Protein AF-A0AAU3PPX2-F1 (afdb_monomer_lite)

Radius of gyration: 19.0 Å; chains: 1; bounding box: 65×22×38 Å

Sequence (115 aa):
MALAALATATAISGILSPVATAEPGPDIAADCGTITSIADQAISTLTPLQGLPLEESRAAKQVYIGQLRGQLGGLTTDRGRADVQNFINALEAANTPADASLIINALGKLRSDCA

pLDDT: mean 77.52, std 17.49, range [38.84, 93.75]

Foldseek 3Di:
DDDDDDDDDDDDDDDDDPPPLPAQDPQCQVCLVVLVVLLVVCCVQQVVLVVDDLVVSVVSLVVSLVVLVVSLVVGDGPVLNVLSVQLSVLSVPPSDPVSVVSNVVSSVVSVSSHD

Secondary structure (DSSP, 8-state):
--------------S-------PPPTTTGGGHHHHHHHHHHHHHHHHHHTTS-HHHHHHHHHHHHHHHHHHHTT--SHHHHHHHHHHHHHHHH--SGGGHHHHHHHHHHHHHTT-

Structure (mmCIF, N/CA/C/O backbone):
data_AF-A0AAU3PPX2-F1
#
_entry.id   AF-A0AAU3PPX2-F1
#
loop_
_atom_site.group_PDB
_atom_site.id
_atom_site.type_symbol
_atom_site.label_atom_id
_atom_site.label_alt_id
_atom_site.label_comp_id
_atom_site.label_asym_id
_atom_site.label_entity_id
_atom_site.label_seq_id
_atom_site.pdbx_PDB_ins_code
_atom_site.Cartn_x
_atom_site.Cartn_y
_atom_site.Cartn_z
_atom_site.occupancy
_atom_site.B_iso_or_equiv
_atom_site.auth_seq_id
_atom_site.auth_comp_id
_atom_site.auth_asym_id
_atom_site.auth_atom_id
_atom_site.pdbx_PDB_model_num
ATOM 1 N N . MET A 1 1 ? 46.242 -13.141 -22.197 1.00 39.53 1 MET A N 1
ATOM 2 C CA . MET A 1 1 ? 46.912 -11.933 -21.674 1.00 39.53 1 MET A CA 1
ATOM 3 C C . MET A 1 1 ? 46.065 -11.391 -20.540 1.00 39.53 1 MET A C 1
ATOM 5 O O . MET A 1 1 ? 44.848 -11.458 -20.627 1.00 39.53 1 MET A O 1
ATOM 9 N N . ALA A 1 2 ? 46.741 -11.040 -19.452 1.00 41.78 2 ALA A N 1
ATOM 10 C CA . ALA A 1 2 ? 46.222 -10.819 -18.109 1.00 41.78 2 ALA A CA 1
ATOM 11 C C . ALA A 1 2 ? 45.298 -9.596 -17.982 1.00 41.78 2 ALA A C 1
ATOM 13 O O . ALA A 1 2 ? 45.446 -8.653 -18.749 1.00 41.78 2 ALA A O 1
ATOM 14 N N . LEU A 1 3 ? 44.431 -9.582 -16.962 1.00 38.84 3 LEU A N 1
ATOM 15 C CA . LEU A 1 3 ? 44.635 -8.768 -15.750 1.00 38.84 3 LEU A CA 1
ATOM 16 C C . LEU A 1 3 ? 43.453 -8.931 -14.782 1.00 38.84 3 LEU A C 1
ATOM 18 O O . LEU A 1 3 ? 42.329 -8.525 -15.053 1.00 38.84 3 LEU A O 1
ATOM 22 N N . ALA A 1 4 ? 43.755 -9.543 -13.638 1.00 47.12 4 ALA A N 1
ATOM 23 C CA . ALA A 1 4 ? 42.958 -9.465 -12.427 1.00 47.12 4 ALA A CA 1
ATOM 24 C C . ALA A 1 4 ? 43.073 -8.056 -11.827 1.00 47.12 4 ALA A C 1
ATOM 26 O O . ALA A 1 4 ? 44.159 -7.476 -11.830 1.00 47.12 4 ALA A O 1
ATOM 27 N N . ALA A 1 5 ? 41.991 -7.553 -11.240 1.00 44.38 5 ALA A N 1
ATOM 28 C CA . ALA A 1 5 ? 42.054 -6.468 -10.271 1.00 44.38 5 ALA A CA 1
ATOM 29 C C . ALA A 1 5 ? 41.069 -6.771 -9.137 1.00 44.38 5 ALA A C 1
ATOM 31 O O . ALA A 1 5 ? 39.875 -6.496 -9.225 1.00 44.38 5 ALA A O 1
ATOM 32 N N . LEU A 1 6 ? 41.598 -7.388 -8.078 1.00 46.53 6 LEU A N 1
ATOM 33 C CA . LEU A 1 6 ? 41.002 -7.338 -6.751 1.00 46.53 6 LEU A CA 1
ATOM 34 C C . LEU A 1 6 ? 41.110 -5.893 -6.254 1.00 46.53 6 LEU A C 1
ATOM 36 O O . LEU A 1 6 ? 42.221 -5.396 -6.077 1.00 46.53 6 LEU A O 1
ATOM 40 N N . ALA A 1 7 ? 39.980 -5.238 -6.005 1.00 45.75 7 ALA A N 1
ATOM 41 C CA . ALA A 1 7 ? 39.943 -4.014 -5.217 1.00 45.75 7 ALA A CA 1
ATOM 42 C C . ALA A 1 7 ? 39.395 -4.353 -3.827 1.00 45.75 7 ALA A C 1
ATOM 44 O O . ALA A 1 7 ? 38.205 -4.581 -3.623 1.00 45.75 7 ALA A O 1
ATOM 45 N N . THR A 1 8 ? 40.325 -4.434 -2.884 1.00 50.06 8 THR A N 1
ATOM 46 C CA . THR A 1 8 ? 40.132 -4.439 -1.436 1.00 50.06 8 THR A CA 1
ATOM 47 C C . THR A 1 8 ? 39.323 -3.218 -0.995 1.00 50.06 8 THR A C 1
ATOM 49 O O . THR A 1 8 ? 39.825 -2.097 -1.062 1.00 50.06 8 THR A O 1
ATOM 52 N N . ALA A 1 9 ? 38.099 -3.427 -0.509 1.00 41.78 9 ALA A N 1
ATOM 53 C CA . ALA A 1 9 ? 37.357 -2.406 0.221 1.00 41.78 9 ALA A CA 1
ATOM 54 C C . ALA A 1 9 ? 37.715 -2.504 1.710 1.00 41.78 9 ALA A C 1
ATOM 56 O O . ALA A 1 9 ? 37.320 -3.428 2.419 1.00 41.78 9 ALA A O 1
ATOM 57 N N . THR A 1 10 ? 38.528 -1.556 2.156 1.00 46.09 10 THR A N 1
ATOM 58 C CA . THR A 1 10 ? 38.929 -1.343 3.543 1.00 46.09 10 THR A CA 1
ATOM 59 C C . THR A 1 10 ? 37.688 -1.065 4.394 1.00 46.09 10 THR A C 1
ATOM 61 O O . THR A 1 10 ? 37.060 -0.017 4.258 1.00 46.09 10 THR A O 1
ATOM 64 N N . ALA A 1 11 ? 37.325 -1.998 5.274 1.00 41.06 11 ALA A N 1
ATOM 65 C CA . ALA A 1 11 ? 36.300 -1.7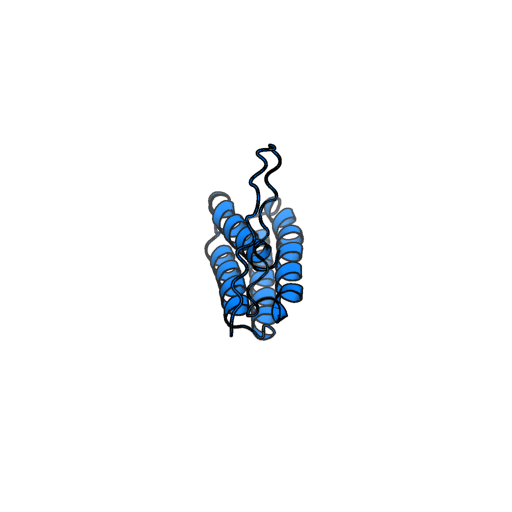81 6.288 1.00 41.06 11 ALA A CA 1
ATOM 66 C C . ALA A 1 11 ? 36.853 -0.832 7.363 1.00 41.06 11 ALA A C 1
ATOM 68 O O . ALA A 1 11 ? 37.664 -1.226 8.201 1.00 41.06 11 ALA A O 1
ATOM 69 N N . ILE A 1 12 ? 36.432 0.432 7.319 1.00 54.19 12 ILE A N 1
ATOM 70 C CA . ILE A 1 12 ? 36.641 1.386 8.408 1.00 54.19 12 ILE A CA 1
ATOM 71 C C . ILE A 1 12 ? 35.417 1.282 9.317 1.00 54.19 12 ILE A C 1
ATOM 73 O O . ILE A 1 12 ? 34.325 1.729 8.974 1.00 54.19 12 ILE A O 1
ATOM 77 N N . SER A 1 13 ? 35.607 0.655 10.476 1.00 51.34 13 SER A N 1
ATOM 78 C CA . SER A 1 13 ? 34.658 0.663 11.587 1.00 51.34 13 SER A CA 1
ATOM 79 C C . SER A 1 13 ? 34.387 2.103 12.030 1.00 51.34 13 SER A C 1
ATOM 81 O O . SER A 1 13 ? 35.274 2.765 12.564 1.00 51.34 13 SER A O 1
ATOM 83 N N . GLY A 1 14 ? 33.159 2.579 11.820 1.00 41.25 14 GLY A N 1
ATOM 84 C CA . GLY A 1 14 ? 32.745 3.932 12.185 1.00 41.25 14 GLY A CA 1
ATOM 85 C C . GLY A 1 14 ? 31.227 4.121 12.176 1.00 41.25 14 GLY A C 1
ATOM 86 O O . GLY A 1 14 ? 30.721 4.790 11.294 1.00 41.25 14 GLY A O 1
ATOM 87 N N . ILE A 1 15 ? 30.528 3.493 13.131 1.00 54.78 15 ILE A N 1
ATOM 88 C CA . ILE A 1 15 ? 29.298 3.901 13.872 1.00 54.78 15 ILE A CA 1
ATOM 89 C C . ILE A 1 15 ? 28.158 4.709 13.201 1.00 54.78 15 ILE A C 1
ATOM 91 O O . ILE A 1 15 ? 27.280 5.219 13.892 1.00 54.78 15 ILE A O 1
ATOM 95 N N . LEU A 1 16 ? 28.094 4.797 11.884 1.00 45.59 16 LEU A N 1
ATOM 96 C CA . LEU A 1 16 ? 26.947 5.300 11.140 1.00 45.59 16 LEU A CA 1
ATOM 97 C C . LEU A 1 16 ? 26.704 4.271 10.057 1.00 45.59 16 LEU A C 1
ATOM 99 O O . LEU A 1 16 ? 27.339 4.322 9.013 1.00 45.59 16 LEU A O 1
ATOM 103 N N . SER A 1 17 ? 25.855 3.285 10.334 1.00 39.47 17 SER A N 1
ATOM 104 C CA . SER A 1 17 ? 25.359 2.396 9.294 1.00 39.47 17 SER A CA 1
ATOM 105 C C . SER A 1 17 ? 24.640 3.272 8.265 1.00 39.47 17 SER A C 1
ATOM 107 O O . SER A 1 17 ? 23.561 3.774 8.594 1.00 39.47 17 SER A O 1
ATOM 109 N N . PRO A 1 18 ? 25.148 3.479 7.032 1.00 42.94 18 PRO A N 1
ATOM 110 C CA . PRO A 1 18 ? 24.201 3.684 5.961 1.00 42.94 18 PRO A CA 1
ATOM 111 C C . PRO A 1 18 ? 23.370 2.403 5.966 1.00 42.94 18 PRO A C 1
ATOM 113 O O . PRO A 1 18 ? 23.909 1.299 5.845 1.00 42.94 18 PRO A O 1
ATOM 116 N N . VAL A 1 19 ? 22.062 2.524 6.196 1.00 45.50 19 VAL A N 1
ATOM 117 C CA . VAL A 1 19 ? 21.159 1.520 5.649 1.00 45.50 19 VAL A CA 1
ATOM 118 C C . VAL A 1 19 ? 21.571 1.430 4.186 1.00 45.50 19 VAL A C 1
ATOM 120 O O . VAL A 1 19 ? 21.509 2.423 3.465 1.00 45.50 19 VAL A O 1
ATOM 123 N N . ALA A 1 20 ? 22.185 0.314 3.804 1.00 45.12 20 ALA A N 1
ATOM 124 C CA . ALA A 1 20 ? 22.459 0.053 2.412 1.00 45.12 20 ALA A CA 1
ATOM 125 C C . ALA A 1 20 ? 21.072 -0.029 1.780 1.00 45.12 20 ALA A C 1
ATOM 127 O O . ALA A 1 20 ? 20.382 -1.037 1.932 1.00 45.12 20 ALA A O 1
ATOM 128 N N . THR A 1 21 ? 20.618 1.080 1.202 1.00 46.59 21 THR A N 1
ATOM 129 C CA . THR A 1 21 ? 19.510 1.098 0.261 1.00 46.59 21 THR A CA 1
ATOM 130 C C . THR A 1 21 ? 19.997 0.233 -0.883 1.00 46.59 21 THR A C 1
ATOM 132 O O . THR A 1 21 ? 20.852 0.636 -1.671 1.00 46.59 21 THR A O 1
ATOM 135 N N . ALA A 1 22 ? 19.617 -1.043 -0.832 1.00 48.75 22 ALA A N 1
ATOM 136 C CA . ALA A 1 22 ? 19.849 -1.948 -1.931 1.00 48.75 22 ALA A CA 1
ATOM 137 C C . ALA A 1 22 ? 19.132 -1.313 -3.113 1.00 48.75 22 ALA A C 1
ATOM 139 O O . ALA A 1 22 ? 17.911 -1.199 -3.057 1.00 48.75 22 ALA A O 1
ATOM 140 N N . GLU A 1 23 ? 19.900 -0.861 -4.111 1.00 48.72 23 GLU A N 1
ATOM 141 C CA . GLU A 1 23 ? 19.324 -0.271 -5.312 1.00 48.72 23 GLU A CA 1
ATOM 142 C C . GLU A 1 23 ? 18.182 -1.175 -5.790 1.00 48.72 23 GLU A C 1
ATOM 144 O O . GLU A 1 23 ? 18.370 -2.405 -5.818 1.00 48.72 23 GLU A O 1
ATOM 149 N N . PRO A 1 24 ? 17.008 -0.608 -6.129 1.00 54.59 24 PRO A N 1
ATOM 150 C CA . PRO A 1 24 ? 15.911 -1.378 -6.685 1.00 54.59 24 PRO A CA 1
ATOM 151 C C . PRO A 1 24 ? 16.480 -2.265 -7.782 1.00 54.59 24 PRO A C 1
ATOM 153 O O . PRO A 1 24 ? 17.140 -1.779 -8.706 1.00 54.59 24 PRO A O 1
ATOM 156 N N . GLY A 1 25 ? 16.253 -3.577 -7.673 1.00 55.94 25 GLY A N 1
ATOM 157 C CA . GLY A 1 25 ? 16.610 -4.486 -8.755 1.00 55.94 25 GLY A CA 1
ATOM 158 C C . GLY A 1 25 ? 16.055 -3.920 -10.071 1.00 55.94 25 GLY A C 1
ATOM 159 O O . GLY A 1 25 ? 14.976 -3.317 -10.057 1.00 55.94 25 GLY A O 1
ATOM 160 N N . PRO A 1 26 ? 16.754 -4.083 -11.209 1.00 57.53 26 PRO A N 1
ATOM 161 C CA . PRO A 1 26 ? 16.399 -3.414 -12.468 1.00 57.53 26 PRO A CA 1
ATOM 162 C C . PRO A 1 26 ? 14.944 -3.659 -12.901 1.00 57.53 26 PRO A C 1
ATOM 164 O O . PRO A 1 26 ? 14.372 -2.871 -13.648 1.00 57.53 26 PRO A O 1
ATOM 167 N N . ASP A 1 27 ? 14.342 -4.724 -12.378 1.00 70.88 27 ASP A N 1
ATOM 168 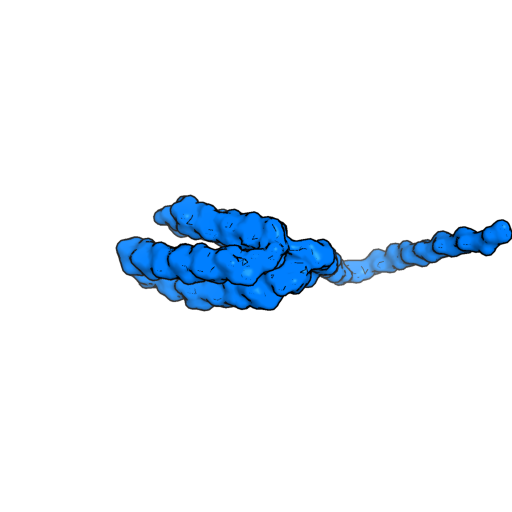C CA . ASP A 1 27 ? 12.978 -5.166 -12.618 1.00 70.88 27 ASP A CA 1
ATOM 169 C C . ASP A 1 27 ? 11.882 -4.418 -11.843 1.00 70.88 27 ASP A C 1
ATOM 171 O O . ASP A 1 27 ? 10.725 -4.679 -12.112 1.00 70.88 27 ASP A O 1
ATOM 175 N N . ILE A 1 28 ? 12.169 -3.527 -10.885 1.00 81.25 28 ILE A N 1
ATOM 176 C CA . ILE A 1 28 ? 11.119 -2.741 -10.188 1.00 81.25 28 ILE A CA 1
ATOM 177 C C . ILE A 1 28 ? 11.259 -1.229 -10.398 1.00 81.25 28 ILE A C 1
ATOM 179 O O . ILE A 1 28 ? 10.279 -0.492 -10.293 1.00 81.25 28 ILE A O 1
ATOM 183 N N . ALA A 1 29 ? 12.449 -0.764 -10.791 1.00 83.31 29 ALA A N 1
ATOM 184 C CA . ALA A 1 29 ? 12.761 0.655 -10.966 1.00 83.31 29 ALA A CA 1
ATOM 185 C C . ALA A 1 29 ? 11.774 1.404 -11.888 1.00 83.31 29 ALA A C 1
ATOM 187 O O . ALA A 1 29 ? 11.445 2.559 -11.620 1.00 83.31 29 ALA A O 1
ATOM 188 N N . ALA A 1 30 ? 11.252 0.743 -12.931 1.00 85.69 30 ALA A N 1
ATOM 189 C CA . ALA A 1 30 ? 10.273 1.320 -13.860 1.00 85.69 30 ALA A CA 1
ATOM 190 C C . ALA A 1 30 ? 8.941 1.709 -13.188 1.00 85.69 30 ALA A C 1
ATOM 192 O O . ALA A 1 30 ? 8.288 2.663 -13.606 1.00 85.69 30 ALA A O 1
ATOM 193 N N . ASP A 1 31 ? 8.568 1.004 -12.121 1.00 89.88 31 ASP A N 1
ATOM 194 C CA . ASP A 1 31 ? 7.323 1.209 -11.386 1.00 89.88 31 ASP A CA 1
ATOM 195 C C . ASP A 1 31 ? 7.523 2.003 -10.085 1.00 89.88 31 ASP A C 1
ATOM 197 O O . ASP A 1 31 ? 6.546 2.379 -9.429 1.00 89.88 31 ASP A O 1
ATOM 201 N N . CYS A 1 32 ? 8.771 2.308 -9.710 1.00 88.69 32 CYS A N 1
ATOM 202 C CA . CYS A 1 32 ? 9.079 2.919 -8.419 1.00 88.69 32 CYS A CA 1
ATOM 203 C C . CYS A 1 32 ? 8.476 4.309 -8.215 1.00 88.69 32 CYS A C 1
ATOM 205 O O . CYS A 1 32 ? 8.123 4.652 -7.086 1.00 88.69 32 CYS A O 1
ATOM 207 N N . GLY A 1 33 ? 8.261 5.085 -9.281 1.00 89.31 33 GLY A N 1
ATOM 208 C CA . GLY A 1 33 ? 7.503 6.338 -9.188 1.00 89.31 33 GLY A CA 1
ATOM 209 C C . GLY A 1 33 ? 6.065 6.114 -8.699 1.00 89.31 33 GLY A C 1
ATOM 210 O O . GLY A 1 33 ? 5.599 6.788 -7.779 1.00 89.31 33 GLY A O 1
ATOM 211 N N . THR A 1 34 ? 5.383 5.114 -9.262 1.00 90.31 34 THR A N 1
ATOM 212 C CA . THR A 1 34 ? 4.016 4.732 -8.879 1.00 90.31 34 THR A CA 1
ATOM 213 C C . THR A 1 34 ? 3.980 4.134 -7.474 1.00 90.31 34 THR A C 1
ATOM 215 O O . THR A 1 34 ? 3.148 4.528 -6.661 1.00 90.31 34 THR A O 1
ATOM 218 N N . ILE A 1 35 ? 4.908 3.227 -7.159 1.00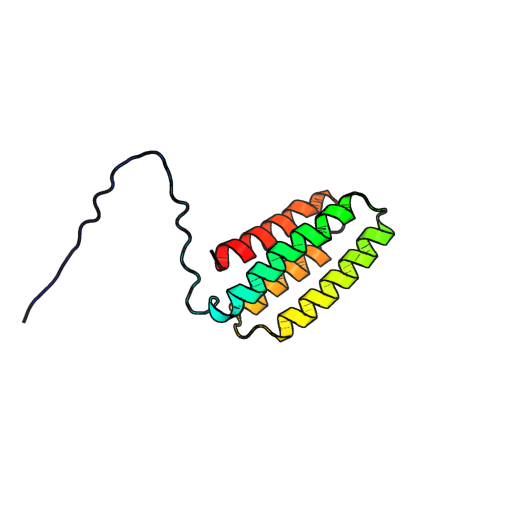 90.38 35 ILE A N 1
ATOM 219 C CA . ILE A 1 35 ? 5.008 2.554 -5.853 1.00 90.38 35 ILE A CA 1
ATOM 220 C C . ILE A 1 35 ? 5.286 3.552 -4.724 1.00 90.38 35 ILE A C 1
ATOM 222 O O . ILE A 1 35 ? 4.638 3.499 -3.677 1.00 90.38 35 ILE A O 1
ATOM 226 N N . THR A 1 36 ? 6.195 4.502 -4.944 1.00 89.50 36 THR A N 1
ATOM 227 C CA . THR A 1 36 ? 6.485 5.560 -3.966 1.00 89.50 36 THR A CA 1
ATOM 228 C C . THR A 1 36 ? 5.253 6.433 -3.741 1.00 89.50 36 THR A C 1
ATOM 230 O O . THR A 1 36 ? 4.868 6.671 -2.598 1.00 89.50 36 THR A O 1
ATOM 233 N N . SER A 1 37 ? 4.561 6.822 -4.821 1.00 90.12 37 SER A N 1
ATOM 234 C CA . SER A 1 37 ? 3.315 7.590 -4.723 1.00 90.12 37 SER A CA 1
ATOM 235 C C . SER A 1 37 ? 2.227 6.840 -3.946 1.00 90.12 37 SER A C 1
ATOM 237 O O . SER A 1 37 ? 1.563 7.438 -3.100 1.00 90.12 37 SER A O 1
ATOM 239 N N . ILE A 1 38 ? 2.086 5.528 -4.167 1.00 91.12 38 ILE A N 1
ATOM 240 C CA . ILE A 1 38 ? 1.191 4.655 -3.393 1.00 91.12 38 ILE A CA 1
ATOM 241 C C . ILE A 1 38 ? 1.540 4.705 -1.906 1.00 91.12 38 ILE A C 1
ATOM 243 O O . ILE A 1 38 ? 0.653 4.916 -1.079 1.00 91.12 38 ILE A O 1
ATOM 247 N N . ALA A 1 39 ? 2.819 4.546 -1.559 1.00 89.12 39 ALA A N 1
ATOM 248 C CA . ALA A 1 39 ? 3.265 4.542 -0.170 1.00 89.12 39 ALA A CA 1
ATOM 249 C C . ALA A 1 39 ? 3.004 5.887 0.535 1.00 89.12 39 ALA A C 1
ATOM 251 O O . ALA A 1 39 ? 2.579 5.902 1.692 1.00 89.12 39 ALA A O 1
ATOM 252 N N . ASP A 1 40 ? 3.203 7.014 -0.151 1.00 89.06 40 ASP A N 1
ATOM 253 C CA . ASP A 1 40 ? 2.915 8.344 0.400 1.00 89.06 40 ASP A CA 1
ATOM 254 C C . ASP A 1 40 ? 1.409 8.598 0.549 1.00 89.06 40 ASP A C 1
ATOM 256 O O . ASP A 1 40 ? 0.946 9.073 1.594 1.00 89.06 40 ASP A O 1
ATOM 260 N N . GLN A 1 41 ? 0.620 8.222 -0.463 1.00 88.56 41 GLN A N 1
ATOM 261 C CA . GLN A 1 41 ? -0.840 8.318 -0.413 1.00 88.56 41 GLN A CA 1
ATOM 262 C C . GLN A 1 41 ? -1.428 7.447 0.693 1.00 88.56 41 GLN A C 1
ATOM 264 O O . GLN A 1 41 ? -2.373 7.875 1.353 1.00 88.56 41 GLN A O 1
ATOM 269 N N . ALA A 1 42 ? -0.872 6.261 0.931 1.00 88.19 42 ALA A N 1
ATOM 270 C CA . ALA A 1 42 ? -1.321 5.361 1.983 1.00 88.19 42 ALA A CA 1
ATOM 271 C C . ALA A 1 42 ? -1.206 6.002 3.366 1.00 88.19 42 ALA A C 1
ATOM 273 O O . ALA A 1 42 ? -2.158 5.943 4.138 1.00 88.19 42 ALA A O 1
ATOM 274 N N . ILE A 1 43 ? -0.094 6.672 3.683 1.00 85.25 43 ILE A N 1
ATOM 275 C CA . ILE A 1 43 ? 0.043 7.362 4.975 1.00 85.25 43 ILE A CA 1
ATOM 276 C C . ILE A 1 43 ? -0.991 8.486 5.089 1.00 85.25 43 ILE A C 1
ATOM 278 O O . ILE A 1 43 ? -1.705 8.562 6.092 1.00 85.25 43 ILE A O 1
ATOM 282 N N . SER A 1 44 ? -1.108 9.322 4.055 1.00 87.19 44 SER A N 1
ATOM 283 C CA . SER A 1 44 ? -2.053 10.446 4.038 1.00 87.19 44 SER A CA 1
ATOM 284 C C . SER A 1 44 ? -3.513 9.986 4.137 1.00 87.19 44 SER A C 1
ATOM 286 O O . SER A 1 44 ? -4.321 10.607 4.821 1.00 87.19 44 SER A O 1
ATOM 288 N N . THR A 1 45 ? -3.839 8.851 3.513 1.00 87.62 45 THR A N 1
ATOM 289 C CA . THR A 1 45 ? -5.194 8.289 3.485 1.00 87.62 45 THR A CA 1
ATOM 290 C C . THR A 1 45 ? -5.527 7.550 4.770 1.00 87.62 45 THR A C 1
ATOM 292 O O . THR A 1 45 ? -6.618 7.729 5.288 1.00 87.62 45 THR A O 1
ATOM 295 N N . LEU A 1 46 ? -4.619 6.732 5.311 1.00 84.56 46 LEU A N 1
ATOM 296 C CA . LEU A 1 46 ? -4.904 5.855 6.454 1.00 84.56 46 LEU A CA 1
ATOM 297 C C . LEU A 1 46 ? -4.821 6.572 7.806 1.00 84.56 46 LEU A C 1
ATOM 299 O O . LEU A 1 46 ? -5.532 6.189 8.731 1.00 84.56 46 LEU A O 1
ATOM 303 N N . THR A 1 47 ? -3.986 7.609 7.935 1.00 85.31 47 THR A N 1
ATOM 304 C CA . THR A 1 47 ? -3.852 8.396 9.177 1.00 85.31 47 THR A CA 1
ATOM 305 C C . THR A 1 47 ? -5.187 8.975 9.667 1.00 85.31 47 THR A C 1
ATOM 307 O O . THR A 1 47 ? -5.538 8.724 10.821 1.00 85.31 47 THR A O 1
ATOM 310 N N . PRO A 1 48 ? -5.982 9.690 8.844 1.00 84.19 48 PRO A N 1
ATOM 311 C CA . PRO A 1 48 ? -7.264 10.231 9.296 1.00 84.19 48 PRO A CA 1
ATOM 312 C C . PRO A 1 48 ? -8.298 9.144 9.623 1.00 84.19 48 PRO A C 1
ATOM 314 O O . PRO A 1 48 ? -9.156 9.367 10.475 1.00 84.19 48 PRO A O 1
ATOM 317 N N . LEU A 1 49 ? -8.207 7.951 9.018 1.00 81.75 49 LEU A N 1
ATOM 318 C CA . LEU A 1 49 ? -9.157 6.858 9.274 1.00 81.75 49 LEU A CA 1
ATOM 319 C C . LEU A 1 49 ? -9.053 6.289 10.690 1.00 81.75 49 LEU A C 1
ATOM 321 O O . LEU A 1 49 ? -10.022 5.711 11.171 1.00 81.75 49 LEU A O 1
ATOM 325 N N . GLN A 1 50 ? -7.917 6.470 11.370 1.00 78.38 50 GLN A N 1
ATOM 326 C CA . GLN A 1 50 ? -7.738 6.028 12.757 1.00 78.38 50 GLN A CA 1
ATOM 327 C C . GLN A 1 50 ? -8.647 6.781 13.739 1.00 78.38 50 GLN A C 1
ATOM 329 O O . GLN A 1 50 ? -8.950 6.260 14.809 1.00 78.38 50 GLN A O 1
ATOM 334 N N . GLY A 1 51 ? -9.068 8.000 13.385 1.00 78.69 51 GLY A N 1
ATOM 335 C CA . GLY A 1 51 ? -9.961 8.825 14.200 1.00 78.69 51 GLY A CA 1
ATOM 336 C C . GLY A 1 51 ? -11.446 8.682 13.858 1.00 78.69 51 GLY A C 1
ATOM 337 O O . GLY A 1 51 ? -12.271 9.295 14.531 1.00 78.69 51 GLY A O 1
ATOM 338 N N . LEU A 1 52 ? -11.795 7.914 12.820 1.00 82.44 52 LEU A N 1
ATOM 339 C CA . LEU A 1 52 ? -13.175 7.751 12.361 1.00 82.44 52 LEU A CA 1
ATOM 340 C C . LEU A 1 52 ? -13.856 6.529 12.996 1.00 82.44 52 LEU A C 1
ATOM 342 O O . LEU A 1 52 ? -13.186 5.561 13.369 1.00 82.44 52 LEU A O 1
ATOM 346 N N . PRO A 1 53 ? -15.200 6.514 13.059 1.00 84.94 53 PRO A N 1
ATOM 347 C CA . PRO A 1 53 ? -15.962 5.311 13.367 1.00 84.94 53 PRO A CA 1
ATOM 348 C C . PRO A 1 53 ? -15.594 4.136 12.449 1.00 84.94 53 PRO A C 1
ATOM 350 O O . PRO A 1 53 ? -15.208 4.304 11.288 1.00 84.94 53 PRO A O 1
ATOM 353 N N . LEU A 1 54 ? -15.739 2.910 12.960 1.00 80.88 54 LEU A N 1
ATOM 354 C CA . LEU A 1 54 ? -15.327 1.693 12.249 1.00 80.88 54 LEU A CA 1
ATOM 355 C C . LEU A 1 54 ? -16.013 1.535 10.879 1.00 80.88 54 LEU A C 1
ATOM 357 O O . LEU A 1 54 ? -15.381 1.082 9.928 1.00 80.88 54 LEU A O 1
ATOM 361 N N . GLU A 1 55 ? -17.289 1.906 10.756 1.00 84.75 55 GLU A N 1
ATOM 362 C CA . GLU A 1 55 ? -18.005 1.830 9.475 1.00 84.75 55 GLU A CA 1
ATOM 363 C C . GLU A 1 55 ? -17.468 2.828 8.443 1.00 84.75 55 GLU A C 1
ATOM 365 O O . GLU A 1 55 ? -17.209 2.450 7.300 1.00 84.75 55 GLU A O 1
ATOM 370 N N . GLU A 1 56 ? -17.226 4.077 8.849 1.00 83.81 56 GLU A N 1
ATOM 371 C CA . GLU A 1 56 ? -16.693 5.120 7.965 1.00 83.81 56 GLU A CA 1
ATOM 372 C C . GLU A 1 56 ? -15.252 4.816 7.539 1.00 83.81 56 GLU A C 1
ATOM 374 O O . GLU A 1 56 ? -14.915 4.912 6.357 1.00 83.81 56 GLU A O 1
ATOM 379 N N . SER A 1 57 ? -14.412 4.359 8.475 1.00 84.19 57 SER A N 1
ATOM 380 C CA . SER A 1 57 ? -13.043 3.932 8.162 1.00 84.19 57 SER A CA 1
ATOM 381 C C . SER A 1 57 ? -13.016 2.722 7.225 1.00 84.19 57 SER A C 1
ATOM 383 O O . SER A 1 57 ? -12.203 2.683 6.301 1.00 84.19 57 SER A O 1
ATOM 385 N N . ARG A 1 58 ? -13.933 1.756 7.388 1.00 84.19 58 ARG A N 1
ATOM 386 C CA . ARG A 1 58 ? -14.073 0.618 6.466 1.00 84.19 58 ARG A CA 1
ATOM 387 C C . ARG A 1 58 ? -14.484 1.059 5.067 1.00 84.19 58 ARG A C 1
ATOM 389 O O . ARG A 1 58 ? -13.874 0.589 4.108 1.00 84.19 58 ARG A O 1
ATOM 396 N N . ALA A 1 59 ? -15.469 1.946 4.943 1.00 87.62 59 ALA A N 1
ATOM 397 C CA . ALA A 1 59 ? -15.907 2.459 3.647 1.00 87.62 59 ALA A CA 1
ATOM 398 C C . ALA A 1 59 ? -14.768 3.198 2.923 1.00 87.62 59 ALA A C 1
ATOM 400 O O . ALA A 1 59 ? -14.464 2.888 1.771 1.00 87.62 59 ALA A O 1
ATOM 401 N N . ALA A 1 60 ? -14.067 4.098 3.617 1.00 86.88 60 ALA A N 1
ATOM 402 C CA . ALA A 1 60 ? -12.933 4.825 3.050 1.00 86.88 60 ALA A CA 1
ATOM 403 C C . ALA A 1 60 ? -11.758 3.899 2.685 1.00 86.88 60 ALA A C 1
ATOM 405 O O . ALA A 1 60 ? -11.158 4.047 1.620 1.00 86.88 60 ALA A O 1
ATOM 406 N N . LYS A 1 61 ? -11.474 2.883 3.511 1.00 88.88 61 LYS A N 1
ATOM 407 C CA . LYS A 1 61 ? -10.469 1.856 3.199 1.00 88.88 61 LYS A CA 1
ATOM 408 C C . LYS A 1 61 ? -10.829 1.074 1.932 1.00 88.88 61 LYS A C 1
ATOM 410 O O . LYS A 1 61 ? -9.953 0.827 1.111 1.00 88.88 61 LYS A O 1
ATOM 415 N N . GLN A 1 62 ? -12.098 0.704 1.746 1.00 90.25 62 GLN A N 1
ATOM 416 C CA . GLN A 1 62 ? -12.561 0.008 0.537 1.00 90.25 62 GLN A CA 1
ATOM 417 C C . GLN A 1 62 ? -12.416 0.873 -0.722 1.00 90.25 62 GLN A C 1
ATOM 419 O O . GLN A 1 62 ? -11.973 0.376 -1.757 1.00 90.25 62 GLN A O 1
ATOM 424 N N . VAL A 1 63 ? -12.709 2.174 -0.628 1.00 91.94 63 VAL A N 1
ATOM 425 C CA . VAL A 1 63 ? -12.455 3.126 -1.724 1.00 91.94 63 VAL A CA 1
ATOM 426 C C . VAL A 1 63 ? -10.967 3.159 -2.074 1.00 91.94 63 VAL A C 1
ATOM 428 O O . VAL A 1 63 ? -10.611 3.063 -3.249 1.00 91.94 63 VAL A O 1
ATOM 431 N N . TYR A 1 64 ? -10.096 3.221 -1.064 1.00 92.31 64 TYR A N 1
ATOM 432 C CA . TYR A 1 64 ? -8.650 3.228 -1.273 1.00 92.31 64 TYR A CA 1
ATOM 433 C C . TYR A 1 64 ? -8.139 1.922 -1.905 1.00 92.31 64 TYR A C 1
ATOM 435 O O . TYR A 1 64 ? -7.376 1.960 -2.867 1.00 92.31 64 TYR A O 1
ATOM 443 N N . ILE A 1 65 ? -8.633 0.760 -1.463 1.00 92.69 65 ILE A N 1
ATOM 444 C CA . ILE A 1 65 ? -8.338 -0.537 -2.099 1.00 92.69 65 ILE A CA 1
ATOM 445 C C . ILE A 1 65 ? -8.745 -0.533 -3.583 1.00 92.69 65 ILE A C 1
ATOM 447 O O . ILE A 1 65 ? -7.999 -1.028 -4.430 1.00 92.69 65 ILE A O 1
ATOM 451 N N . GLY A 1 66 ? -9.897 0.051 -3.921 1.00 93.75 66 GLY A N 1
ATOM 452 C CA . GLY A 1 66 ? -10.332 0.211 -5.311 1.00 93.75 66 GLY A CA 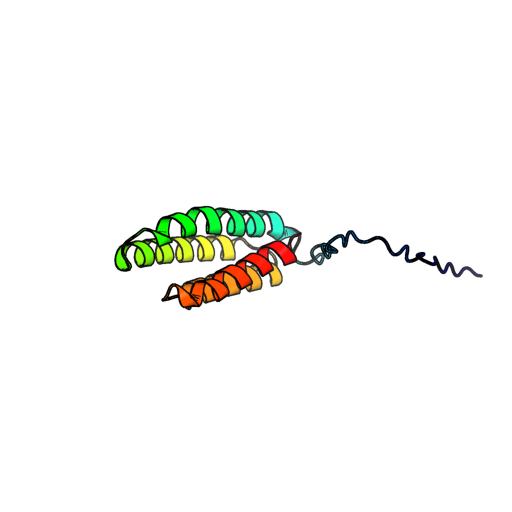1
ATOM 453 C C . GLY A 1 66 ? -9.364 1.053 -6.150 1.00 93.75 66 GLY A C 1
ATOM 454 O O . GLY A 1 66 ? -9.029 0.668 -7.271 1.00 93.75 66 GLY A O 1
ATOM 455 N N . GLN A 1 67 ? -8.863 2.162 -5.597 1.00 92.31 67 GLN A N 1
ATOM 456 C CA . GLN A 1 67 ? -7.861 3.011 -6.255 1.00 92.31 67 GLN A CA 1
ATOM 457 C C . GLN A 1 67 ? -6.544 2.262 -6.491 1.00 92.31 67 GLN A C 1
ATOM 459 O O . GLN A 1 67 ? -6.010 2.297 -7.601 1.00 92.31 67 GLN A O 1
ATOM 464 N N . LEU A 1 68 ? -6.068 1.521 -5.485 1.00 93.12 68 LEU A N 1
ATOM 465 C CA . LEU A 1 68 ? -4.852 0.712 -5.583 1.00 93.12 68 LEU A CA 1
ATOM 466 C C . LEU A 1 68 ? -4.964 -0.370 -6.659 1.00 93.12 68 LEU A C 1
ATOM 468 O O . LEU A 1 68 ? -4.024 -0.572 -7.421 1.00 93.12 68 LEU A O 1
ATOM 472 N N . ARG A 1 69 ? -6.120 -1.038 -6.775 1.00 93.19 69 ARG A N 1
ATOM 473 C CA . ARG A 1 69 ? -6.372 -2.014 -7.851 1.00 93.19 69 ARG A CA 1
ATOM 474 C C . ARG A 1 69 ? -6.318 -1.368 -9.238 1.00 93.19 69 ARG A C 1
ATOM 476 O O . ARG A 1 69 ? -5.830 -1.991 -10.176 1.00 93.19 69 ARG A O 1
ATOM 483 N N . GLY A 1 70 ? -6.770 -0.119 -9.364 1.00 90.75 70 GLY A N 1
ATOM 484 C CA . GLY A 1 70 ? -6.619 0.662 -10.593 1.00 90.75 70 GLY A CA 1
ATOM 485 C C . GLY A 1 70 ? -5.153 0.956 -10.922 1.00 90.75 70 GLY A C 1
ATOM 486 O O . GLY A 1 70 ? -4.720 0.739 -12.051 1.00 90.75 70 GLY A O 1
ATOM 487 N N . GLN A 1 71 ? -4.373 1.386 -9.928 1.00 90.12 71 GLN A N 1
ATOM 488 C CA . GLN A 1 71 ? -2.937 1.642 -10.088 1.00 90.12 71 GLN A CA 1
ATOM 489 C C . GLN A 1 71 ? -2.152 0.365 -10.402 1.00 90.12 71 GLN A C 1
ATOM 491 O O . GLN A 1 71 ? -1.245 0.403 -11.227 1.00 90.12 71 GLN A O 1
ATOM 496 N N . LEU A 1 72 ? -2.545 -0.771 -9.820 1.00 89.88 72 LEU A N 1
ATOM 497 C CA . LEU A 1 72 ? -1.946 -2.080 -10.078 1.00 89.88 72 LEU A CA 1
ATOM 498 C C . LEU A 1 72 ? -2.034 -2.483 -11.558 1.00 89.88 72 LEU A C 1
ATOM 500 O O . LEU A 1 72 ? -1.093 -3.073 -12.083 1.00 89.88 72 LEU A O 1
ATOM 504 N N . GLY A 1 73 ? -3.115 -2.112 -12.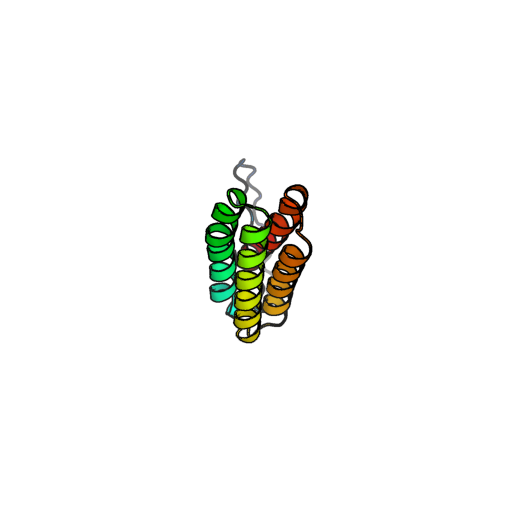253 1.00 86.69 73 GLY A N 1
ATOM 505 C CA . GLY A 1 73 ? -3.251 -2.317 -13.699 1.00 86.69 73 GLY A CA 1
ATOM 506 C C . GLY A 1 73 ? -2.320 -1.448 -14.557 1.00 86.69 73 GLY A C 1
ATOM 507 O O . GLY A 1 73 ? -2.111 -1.762 -15.725 1.00 86.69 73 GLY A O 1
ATOM 508 N N . GLY A 1 74 ? -1.756 -0.376 -13.990 1.00 85.56 74 GLY A N 1
ATOM 509 C CA . GLY A 1 74 ? -0.787 0.504 -14.649 1.00 85.56 74 GLY A CA 1
ATOM 510 C C . GLY A 1 74 ? 0.677 0.124 -14.414 1.00 85.56 74 GLY A C 1
ATOM 511 O O . GLY A 1 74 ? 1.554 0.733 -15.020 1.00 85.56 74 GLY A O 1
ATOM 512 N N . LEU A 1 75 ? 0.950 -0.857 -13.548 1.00 90.00 75 LEU A N 1
ATOM 513 C CA . LEU A 1 75 ? 2.306 -1.317 -13.250 1.00 90.00 75 LEU A CA 1
ATOM 514 C C . LEU A 1 75 ? 2.815 -2.239 -14.356 1.00 90.00 75 LEU A C 1
ATOM 516 O O . LEU A 1 75 ? 2.129 -3.167 -14.799 1.00 90.00 75 LEU A O 1
ATOM 520 N N . THR A 1 76 ? 4.045 -1.993 -14.783 1.00 89.69 76 THR A N 1
ATOM 521 C CA . THR A 1 76 ? 4.673 -2.680 -15.913 1.00 89.69 76 THR A CA 1
ATOM 522 C C . THR A 1 76 ? 5.369 -3.970 -15.493 1.00 89.69 76 THR A C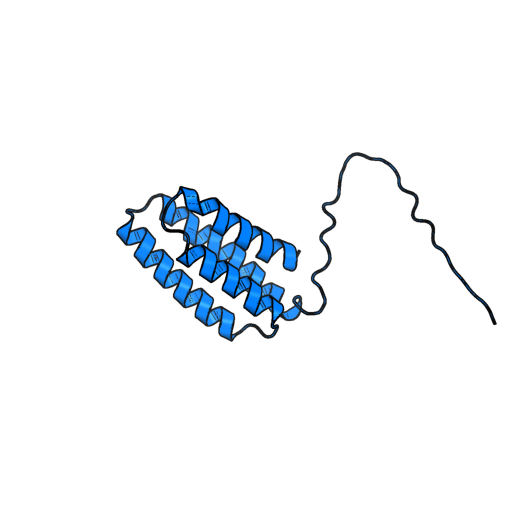 1
ATOM 524 O O . THR A 1 76 ? 5.376 -4.942 -16.253 1.00 89.69 76 THR A O 1
ATOM 527 N N . THR A 1 77 ? 5.849 -4.028 -14.256 1.00 88.31 77 THR A N 1
ATOM 528 C CA . THR A 1 77 ? 6.711 -5.089 -13.739 1.00 88.31 77 THR A CA 1
ATOM 529 C C . THR A 1 77 ? 5.933 -6.086 -12.884 1.00 88.31 77 THR A C 1
ATOM 531 O O . THR A 1 77 ? 5.022 -5.726 -12.133 1.00 88.31 77 THR A O 1
ATOM 534 N N . ASP A 1 78 ? 6.289 -7.370 -12.974 1.00 89.00 78 ASP A N 1
ATOM 535 C CA . ASP A 1 78 ? 5.670 -8.406 -12.135 1.00 89.00 78 ASP A CA 1
ATOM 536 C C . ASP A 1 78 ? 5.962 -8.177 -10.654 1.00 89.00 78 ASP A C 1
ATOM 538 O O . ASP A 1 78 ? 5.100 -8.403 -9.800 1.00 89.00 78 ASP A O 1
ATOM 542 N N . ARG A 1 79 ? 7.163 -7.677 -10.349 1.00 86.00 79 ARG A N 1
ATOM 543 C CA . ARG A 1 79 ? 7.571 -7.374 -8.983 1.00 86.00 79 ARG A CA 1
ATOM 544 C C . ARG A 1 79 ? 6.748 -6.235 -8.387 1.00 86.00 79 ARG A C 1
ATOM 546 O O . ARG A 1 79 ? 6.181 -6.414 -7.311 1.00 86.00 79 ARG A O 1
ATOM 553 N N . GLY A 1 80 ? 6.610 -5.118 -9.103 1.00 87.81 80 GLY A N 1
ATOM 554 C CA . GLY A 1 80 ? 5.787 -3.993 -8.664 1.00 87.81 80 GLY A CA 1
ATOM 555 C C . GLY A 1 80 ? 4.327 -4.395 -8.461 1.00 87.81 80 GLY A C 1
ATOM 556 O O . GLY A 1 80 ? 3.734 -4.078 -7.427 1.00 87.81 80 GLY A O 1
ATOM 557 N N . ARG A 1 81 ? 3.762 -5.180 -9.393 1.00 90.62 81 ARG A N 1
ATOM 558 C CA . ARG A 1 81 ? 2.414 -5.756 -9.246 1.00 90.62 81 ARG A CA 1
ATOM 559 C C . ARG A 1 81 ? 2.286 -6.611 -7.989 1.00 90.62 81 ARG A C 1
ATOM 561 O O . ARG A 1 81 ? 1.320 -6.443 -7.248 1.00 90.62 81 ARG A O 1
ATOM 568 N N . ALA A 1 82 ? 3.246 -7.496 -7.723 1.00 90.31 82 ALA A N 1
ATOM 569 C CA . ALA A 1 82 ? 3.227 -8.355 -6.541 1.00 90.31 82 ALA A CA 1
ATOM 570 C C . ALA A 1 82 ? 3.311 -7.555 -5.230 1.00 90.31 82 ALA A C 1
ATOM 572 O O . ALA A 1 82 ? 2.616 -7.876 -4.265 1.00 90.31 82 ALA A O 1
ATOM 573 N N . ASP A 1 83 ? 4.119 -6.497 -5.195 1.00 89.75 83 ASP A N 1
ATOM 574 C CA . ASP A 1 83 ? 4.311 -5.687 -3.993 1.00 89.75 83 ASP A CA 1
ATOM 575 C C . ASP A 1 83 ? 3.079 -4.836 -3.678 1.00 89.75 83 ASP A C 1
ATOM 577 O O . ASP A 1 83 ? 2.609 -4.822 -2.535 1.00 89.75 83 ASP A O 1
ATOM 581 N N . VAL A 1 84 ? 2.472 -4.219 -4.695 1.00 91.62 84 VAL A N 1
ATOM 582 C CA . VAL A 1 84 ? 1.204 -3.495 -4.528 1.00 91.62 84 VAL A CA 1
ATOM 583 C C . VAL A 1 84 ? 0.058 -4.458 -4.201 1.00 91.62 84 VAL A C 1
ATOM 585 O O . VAL A 1 84 ? -0.760 -4.151 -3.333 1.00 91.62 84 VAL A O 1
ATOM 588 N N . GLN A 1 85 ? 0.019 -5.655 -4.798 1.00 93.06 85 GLN A N 1
ATOM 589 C CA . GLN A 1 85 ? -0.972 -6.678 -4.444 1.00 93.06 85 GLN A CA 1
ATOM 590 C C . GLN A 1 85 ? -0.832 -7.121 -2.983 1.00 93.06 85 GLN A C 1
ATOM 592 O O . GLN A 1 85 ? -1.835 -7.261 -2.286 1.00 93.06 85 GLN A O 1
ATOM 597 N N . ASN A 1 86 ? 0.394 -7.314 -2.493 1.00 91.94 86 ASN A N 1
ATOM 598 C CA . ASN A 1 86 ? 0.639 -7.639 -1.088 1.00 91.94 86 ASN A CA 1
ATOM 599 C C . ASN A 1 86 ? 0.157 -6.526 -0.155 1.00 91.94 86 ASN A C 1
ATOM 601 O O . ASN A 1 86 ? -0.433 -6.816 0.886 1.00 91.94 86 ASN A O 1
ATOM 605 N N . PHE A 1 87 ? 0.354 -5.263 -0.534 1.00 92.56 87 PHE A N 1
ATOM 606 C CA . PHE A 1 87 ? -0.166 -4.131 0.226 1.00 92.56 87 PHE A CA 1
ATOM 607 C C . PHE A 1 87 ? -1.701 -4.097 0.255 1.00 92.56 87 PHE A C 1
ATOM 609 O O . PHE A 1 87 ? -2.291 -3.928 1.323 1.00 92.56 87 PHE A O 1
ATOM 616 N N . ILE A 1 88 ? -2.357 -4.353 -0.880 1.00 93.44 88 ILE A N 1
ATOM 617 C CA . ILE A 1 88 ? -3.819 -4.495 -0.955 1.00 93.44 88 ILE A CA 1
ATOM 618 C C . ILE A 1 88 ? -4.301 -5.628 -0.040 1.00 93.44 88 ILE A C 1
ATOM 620 O O . ILE A 1 88 ? -5.199 -5.416 0.775 1.00 93.44 88 ILE A O 1
ATOM 624 N N . ASN A 1 89 ? -3.667 -6.801 -0.105 1.00 93.06 89 ASN A N 1
ATOM 625 C CA . ASN A 1 89 ? -4.019 -7.945 0.737 1.00 93.06 89 ASN A CA 1
ATOM 626 C C . ASN A 1 89 ? -3.865 -7.613 2.232 1.00 93.06 89 ASN A C 1
ATOM 628 O O . ASN A 1 89 ? -4.710 -8.001 3.038 1.00 93.06 89 ASN A O 1
ATOM 632 N N . ALA A 1 90 ? -2.821 -6.865 2.609 1.00 91.62 90 ALA A N 1
ATOM 633 C CA . ALA A 1 90 ? -2.626 -6.403 3.982 1.00 91.62 90 ALA A CA 1
ATOM 634 C C . ALA A 1 90 ? -3.743 -5.446 4.434 1.00 91.62 90 ALA A C 1
ATOM 636 O O . ALA A 1 90 ? -4.236 -5.570 5.555 1.00 91.62 90 ALA A O 1
ATOM 637 N N . LEU A 1 91 ? -4.196 -4.535 3.564 1.00 90.00 91 LEU A N 1
ATOM 638 C CA . LEU A 1 91 ? -5.336 -3.652 3.842 1.00 90.00 91 LEU A CA 1
ATOM 639 C C . LEU A 1 91 ? -6.656 -4.423 3.977 1.00 90.00 91 LEU A C 1
ATOM 641 O O . LEU A 1 91 ? -7.485 -4.082 4.824 1.00 90.00 91 LEU A O 1
ATOM 645 N N . GLU A 1 92 ? -6.869 -5.459 3.167 1.00 90.69 92 GLU A N 1
ATOM 646 C CA . GLU A 1 92 ? -8.053 -6.323 3.250 1.00 90.69 92 GLU A CA 1
ATOM 647 C C . GLU A 1 92 ? -8.051 -7.166 4.535 1.00 90.69 92 GLU A C 1
ATOM 649 O O . GLU A 1 92 ? -9.077 -7.255 5.218 1.00 90.69 92 GLU A O 1
ATOM 654 N N . ALA A 1 93 ? -6.889 -7.710 4.910 1.00 87.69 93 ALA A N 1
ATOM 655 C CA . ALA A 1 93 ? -6.703 -8.483 6.134 1.00 87.69 93 ALA A CA 1
ATOM 656 C C . ALA A 1 93 ? -6.836 -7.625 7.401 1.00 87.69 93 ALA A C 1
ATOM 658 O O . ALA A 1 93 ? -7.383 -8.095 8.400 1.00 87.69 93 ALA A O 1
ATOM 659 N N . ALA A 1 94 ? -6.395 -6.364 7.355 1.00 85.31 94 ALA A N 1
ATOM 660 C CA . ALA A 1 94 ? -6.410 -5.476 8.507 1.00 85.31 94 ALA A CA 1
ATOM 661 C C . ALA A 1 94 ? -7.827 -5.019 8.874 1.00 85.31 94 ALA A C 1
ATOM 663 O O . ALA A 1 94 ? -8.379 -4.082 8.292 1.00 85.31 94 ALA A O 1
ATOM 664 N N . ASN A 1 95 ? -8.435 -5.686 9.853 1.00 76.69 95 ASN A N 1
ATOM 665 C CA . ASN A 1 95 ? -9.806 -5.429 10.297 1.00 76.69 95 ASN A CA 1
ATOM 666 C C . ASN A 1 95 ? -9.876 -4.814 11.692 1.00 76.69 95 ASN A C 1
ATOM 668 O O . ASN A 1 95 ? -10.942 -4.352 12.101 1.00 76.69 95 ASN A O 1
ATOM 672 N N . THR A 1 96 ? -8.748 -4.782 12.392 1.00 71.81 96 THR A N 1
ATOM 673 C CA . THR A 1 96 ? -8.604 -4.237 13.733 1.00 71.81 96 THR A CA 1
ATOM 674 C C . THR A 1 96 ? -7.350 -3.361 13.825 1.00 71.81 96 THR A C 1
ATOM 676 O O . THR A 1 96 ? -6.428 -3.507 13.019 1.00 71.81 96 THR A O 1
ATOM 679 N N . PRO A 1 97 ? -7.259 -2.475 14.831 1.00 68.19 97 PRO A N 1
ATOM 680 C CA . PRO A 1 97 ? -6.044 -1.698 15.082 1.00 68.19 97 PRO A CA 1
ATOM 681 C C . PRO A 1 97 ? -4.799 -2.568 15.321 1.00 68.19 97 PRO A C 1
ATOM 683 O O . PRO A 1 97 ? -3.688 -2.138 15.027 1.00 68.19 97 PRO A O 1
ATOM 686 N N . ALA A 1 98 ? -4.974 -3.798 15.819 1.00 73.00 98 ALA A N 1
ATOM 687 C CA . ALA A 1 98 ? -3.879 -4.744 16.038 1.00 73.00 98 ALA A CA 1
ATOM 688 C C . ALA A 1 98 ? -3.227 -5.217 14.725 1.00 73.00 98 ALA A C 1
ATOM 690 O O . ALA A 1 98 ? -2.061 -5.601 14.717 1.00 73.00 98 ALA A O 1
ATOM 691 N N . ASP A 1 99 ? -3.946 -5.122 13.605 1.00 79.94 99 ASP A N 1
ATOM 692 C CA . ASP A 1 99 ? -3.449 -5.509 12.285 1.00 79.94 99 ASP A CA 1
ATOM 693 C C . ASP A 1 99 ? -2.636 -4.396 11.604 1.00 79.94 99 ASP A C 1
ATOM 695 O O . ASP A 1 99 ? -2.117 -4.587 10.502 1.00 79.94 99 ASP A O 1
ATOM 699 N N . ALA A 1 100 ? -2.491 -3.227 12.244 1.00 78.12 100 ALA A N 1
ATOM 700 C CA . ALA A 1 100 ? -1.741 -2.096 11.698 1.00 78.12 100 ALA A CA 1
ATOM 701 C C . ALA A 1 100 ? -0.296 -2.476 11.332 1.00 78.12 100 ALA A C 1
ATOM 703 O O . ALA A 1 100 ? 0.251 -1.968 10.354 1.00 78.12 100 ALA A O 1
ATOM 704 N N . SER A 1 101 ? 0.306 -3.423 12.058 1.00 81.56 101 SER A N 1
ATOM 705 C CA . SER A 1 101 ? 1.638 -3.950 11.753 1.00 81.56 101 SER A CA 1
ATOM 706 C C . SER A 1 101 ? 1.723 -4.617 10.375 1.00 81.56 101 SER A C 1
ATOM 708 O O . SER A 1 101 ? 2.768 -4.530 9.736 1.00 81.56 101 SER A O 1
ATOM 710 N N . LEU A 1 102 ? 0.644 -5.240 9.880 1.00 87.69 102 LEU A N 1
ATOM 711 C CA . LEU A 1 102 ? 0.607 -5.833 8.536 1.00 87.69 102 LEU A CA 1
ATOM 712 C C . LEU A 1 102 ? 0.715 -4.751 7.461 1.00 87.69 102 LEU A C 1
ATOM 714 O O . LEU A 1 102 ? 1.500 -4.880 6.523 1.00 87.69 102 LEU A O 1
ATOM 718 N N . ILE A 1 103 ? -0.036 -3.662 7.639 1.00 87.25 103 ILE A N 1
ATOM 719 C CA . ILE A 1 103 ? -0.025 -2.505 6.741 1.00 87.25 103 ILE A CA 1
ATOM 720 C C . ILE A 1 103 ? 1.359 -1.852 6.760 1.00 87.25 103 ILE A C 1
ATOM 722 O O . ILE A 1 103 ? 1.932 -1.612 5.701 1.00 87.25 103 ILE A O 1
ATOM 726 N N . ILE A 1 104 ? 1.918 -1.602 7.949 1.00 87.44 104 ILE A N 1
ATOM 727 C CA . ILE A 1 104 ? 3.231 -0.959 8.103 1.00 87.44 104 ILE A CA 1
ATOM 728 C C . ILE A 1 104 ? 4.338 -1.815 7.478 1.00 87.44 104 ILE A C 1
ATOM 730 O O . ILE A 1 104 ? 5.182 -1.274 6.770 1.00 87.44 104 ILE A O 1
ATOM 734 N N . ASN A 1 105 ? 4.322 -3.137 7.677 1.00 88.06 105 ASN A N 1
ATOM 735 C CA . ASN A 1 105 ? 5.308 -4.034 7.070 1.00 88.06 105 ASN A CA 1
ATOM 736 C C . ASN A 1 105 ? 5.214 -4.040 5.540 1.00 88.06 105 ASN A C 1
ATOM 738 O O . ASN A 1 105 ? 6.237 -3.943 4.863 1.00 88.06 105 ASN A O 1
ATOM 742 N N . ALA A 1 106 ? 4.002 -4.112 4.984 1.00 89.56 106 ALA A N 1
ATOM 743 C CA . ALA A 1 106 ? 3.807 -4.069 3.537 1.00 89.56 106 ALA A CA 1
ATOM 744 C C . ALA A 1 106 ? 4.216 -2.709 2.937 1.00 89.56 106 ALA A C 1
ATOM 746 O O . ALA A 1 106 ? 4.838 -2.660 1.879 1.00 89.56 106 ALA A O 1
ATOM 747 N N . LEU A 1 107 ? 3.942 -1.610 3.643 1.00 88.19 107 LEU A N 1
ATOM 748 C CA . LEU A 1 107 ? 4.329 -0.259 3.236 1.00 88.19 107 LEU A CA 1
ATOM 749 C C . LEU A 1 107 ? 5.844 -0.026 3.334 1.00 88.19 107 LEU A C 1
ATOM 751 O O . LEU A 1 107 ? 6.444 0.590 2.455 1.00 88.19 107 LEU A O 1
ATOM 755 N N . GLY A 1 108 ? 6.472 -0.554 4.386 1.00 86.31 108 GLY A N 1
ATOM 756 C CA . GLY A 1 108 ? 7.923 -0.558 4.548 1.00 86.31 108 GLY A CA 1
ATOM 757 C C . GLY A 1 108 ? 8.609 -1.348 3.439 1.00 86.31 108 GLY A C 1
ATOM 758 O O . GLY A 1 108 ? 9.612 -0.890 2.900 1.00 86.31 108 GLY A O 1
ATOM 759 N N . LYS A 1 109 ? 8.021 -2.480 3.036 1.00 86.50 109 LYS A N 1
ATOM 760 C CA . LYS A 1 109 ? 8.489 -3.267 1.895 1.00 86.50 109 LYS A CA 1
ATOM 761 C C . LYS A 1 109 ? 8.393 -2.483 0.581 1.00 86.50 109 LYS A C 1
ATOM 763 O O . LYS A 1 109 ? 9.412 -2.340 -0.079 1.00 86.50 109 LYS A O 1
ATOM 768 N N . LEU A 1 110 ? 7.233 -1.893 0.263 1.00 86.56 110 LEU A N 1
ATOM 769 C CA . LEU A 1 110 ? 7.048 -1.050 -0.934 1.00 86.56 110 LEU A CA 1
ATOM 770 C C . LEU A 1 110 ? 8.116 0.046 -1.050 1.00 86.56 110 LEU A C 1
ATOM 772 O O . LEU A 1 110 ? 8.668 0.265 -2.122 1.00 86.56 110 LEU A O 1
ATOM 776 N N . ARG A 1 111 ? 8.415 0.730 0.062 1.00 84.75 111 ARG A N 1
ATOM 777 C CA . ARG A 1 111 ? 9.460 1.760 0.090 1.00 84.75 111 ARG A CA 1
ATOM 778 C C . ARG A 1 111 ? 10.856 1.167 -0.039 1.00 84.75 111 ARG A C 1
ATOM 780 O O . ARG A 1 111 ? 11.662 1.715 -0.771 1.00 84.75 111 ARG A O 1
ATOM 787 N N . SER A 1 112 ? 11.136 0.062 0.648 1.00 83.25 112 SER A N 1
ATOM 788 C CA . SER A 1 112 ? 12.448 -0.585 0.612 1.00 83.25 112 SER A CA 1
ATOM 789 C C . SER A 1 112 ? 12.790 -1.176 -0.752 1.00 83.25 112 SER A C 1
ATOM 791 O O . SER A 1 112 ? 13.963 -1.177 -1.098 1.00 83.25 112 SER A O 1
ATOM 793 N N . ASP A 1 113 ? 11.815 -1.695 -1.503 1.00 81.56 113 ASP A N 1
ATOM 794 C CA . ASP A 1 113 ? 12.058 -2.220 -2.851 1.00 81.56 113 ASP A CA 1
ATOM 795 C C . ASP A 1 113 ? 12.332 -1.088 -3.868 1.00 81.56 113 ASP A C 1
ATOM 797 O O . ASP A 1 113 ? 12.762 -1.389 -4.973 1.00 81.56 113 ASP A O 1
ATOM 801 N N . CYS A 1 114 ? 12.109 0.185 -3.510 1.00 79.38 114 CYS A N 1
ATOM 802 C CA . CYS A 1 114 ? 12.267 1.362 -4.377 1.00 79.38 114 CYS A CA 1
ATOM 803 C C . CYS A 1 114 ? 13.209 2.449 -3.826 1.00 79.38 114 CYS A C 1
ATOM 805 O O . CYS A 1 114 ? 13.219 3.561 -4.362 1.00 79.38 114 CYS A O 1
ATOM 807 N N . ALA A 1 115 ? 13.957 2.148 -2.759 1.00 71.88 115 ALA A N 1
ATOM 808 C CA . ALA A 1 115 ? 14.864 3.073 -2.073 1.00 71.88 115 ALA A CA 1
ATOM 809 C C . ALA A 1 115 ? 16.301 3.018 -2.600 1.00 71.88 115 ALA A C 1
ATOM 811 O O . ALA A 1 115 ? 16.742 1.931 -3.026 1.00 71.88 115 ALA A O 1
#